Protein AF-A0A6L7YYA3-F1 (afdb_monomer_lite)

Radius of gyration: 33.7 Å; chains: 1; bounding box: 92×44×64 Å

Sequence (143 aa):
MTVEMNGRAILRRTLCWAGSFWLLAAIPARAQKVIELPGDDRTLGLAFEELYRLGTLAGEEWEQFGDVQSVAFDAAGNLLAFDQHDQSQRIYVVDSEGRLVREMGGPGEGPGEFKRAVAMAVMPDGRSLLDSHLVGVIDVTGP

pLDDT: mean 71.84, std 19.5, range [28.0, 95.19]

Foldseek 3Di:
DDDDDDDDDDDDDDDDDDDDDDPPPVPPPPPDPDDDDPDDDDDDPDDDDCQDDAADPPDPPRSHADAFQDWDAAPQGWIWTFGDDPQWTKTFTAHSNRHTDDMAEGDDDDQRYDGAFRDWDADNVGWIWGDGVPTDGGGPPDD

Secondary structure (DSSP, 8-state):
-------------------------------------SS-----------------TTS-GGG--S-EEEEEE-TT-PEEEEEEETTEEEEEEE-TTS-EEEEE-BSSSSTT-BSS--EEEE-TTS-EEEE-SS-EEE--S--

Structure (mmCIF, N/CA/C/O backbone):
data_AF-A0A6L7YYA3-F1
#
_entry.id   AF-A0A6L7YYA3-F1
#
loop_
_atom_site.group_PDB
_atom_site.id
_atom_site.type_symbol
_atom_site.label_atom_id
_atom_site.label_alt_id
_atom_site.label_comp_id
_atom_site.label_asym_id
_atom_site.label_entity_id
_atom_site.label_seq_id
_atom_site.pdbx_PDB_ins_code
_atom_site.Cartn_x
_atom_site.Cartn_y
_atom_site.Cartn_z
_atom_site.occupancy
_atom_site.B_iso_or_equiv
_atom_site.auth_seq_id
_atom_site.auth_comp_id
_atom_site.auth_asym_id
_atom_site.auth_atom_id
_atom_site.pdbx_PDB_model_num
ATOM 1 N N . MET A 1 1 ? 72.708 3.717 -40.800 1.00 32.47 1 MET A N 1
ATOM 2 C CA . MET A 1 1 ? 73.874 3.101 -41.457 1.00 32.47 1 MET A CA 1
ATOM 3 C C . MET A 1 1 ? 73.855 1.634 -41.081 1.00 32.47 1 MET A C 1
ATOM 5 O O . MET A 1 1 ? 73.792 1.327 -39.899 1.00 32.47 1 MET A O 1
ATOM 9 N N . THR A 1 2 ? 73.754 0.807 -42.118 1.00 28.00 2 THR A N 1
ATOM 10 C CA . THR A 1 2 ? 73.907 -0.654 -42.247 1.00 28.00 2 THR A CA 1
ATOM 11 C C . THR A 1 2 ? 74.886 -1.213 -41.189 1.00 28.00 2 THR A C 1
ATOM 13 O O . THR A 1 2 ? 75.845 -0.534 -40.845 1.00 28.00 2 THR A O 1
ATOM 16 N N . VAL A 1 3 ? 74.724 -2.396 -40.598 1.00 29.28 3 VAL A N 1
ATOM 17 C CA . VAL A 1 3 ? 74.843 -3.715 -41.236 1.00 29.28 3 VAL A CA 1
ATOM 18 C C . VAL A 1 3 ? 74.449 -4.788 -40.203 1.00 29.28 3 VAL A C 1
ATOM 20 O O . VAL A 1 3 ? 74.951 -4.793 -39.083 1.00 29.28 3 VAL A O 1
ATOM 23 N N . GLU A 1 4 ? 73.553 -5.690 -40.608 1.00 37.12 4 GLU A N 1
ATOM 24 C CA . GLU A 1 4 ? 73.390 -7.058 -40.089 1.00 37.12 4 GLU A CA 1
ATOM 25 C C . GLU A 1 4 ? 74.715 -7.825 -40.150 1.00 37.12 4 GLU A C 1
ATOM 27 O O . GLU A 1 4 ? 75.356 -7.752 -41.184 1.00 37.12 4 GLU A O 1
ATOM 32 N N . MET A 1 5 ? 75.051 -8.687 -39.182 1.00 33.09 5 MET A N 1
ATOM 33 C CA . MET A 1 5 ? 75.620 -10.000 -39.534 1.00 33.09 5 MET A CA 1
ATOM 34 C C . MET A 1 5 ? 75.636 -10.993 -38.366 1.00 33.09 5 MET A C 1
ATOM 36 O O . MET A 1 5 ? 76.397 -10.890 -37.409 1.00 33.09 5 MET A O 1
ATOM 40 N N . ASN A 1 6 ? 74.763 -11.986 -38.531 1.00 36.91 6 ASN A N 1
ATOM 41 C CA . ASN A 1 6 ? 74.875 -13.397 -38.168 1.00 36.91 6 ASN A CA 1
ATOM 42 C C . ASN A 1 6 ? 76.212 -13.876 -37.569 1.00 36.91 6 ASN A C 1
ATOM 44 O O . ASN A 1 6 ? 77.218 -13.978 -38.269 1.00 36.91 6 ASN A O 1
ATOM 48 N N . GLY A 1 7 ? 76.157 -14.353 -36.322 1.00 36.94 7 GLY A N 1
ATOM 49 C CA . GLY A 1 7 ? 77.184 -15.197 -35.711 1.00 36.94 7 GLY A CA 1
ATOM 50 C C . GLY A 1 7 ? 76.552 -16.398 -35.006 1.00 36.94 7 GLY A C 1
ATOM 51 O O . GLY A 1 7 ? 75.863 -16.249 -34.001 1.00 36.94 7 GLY A O 1
ATOM 52 N N . ARG A 1 8 ? 76.763 -17.596 -35.562 1.00 34.34 8 ARG A N 1
ATOM 53 C CA . ARG A 1 8 ? 76.277 -18.881 -35.038 1.00 34.34 8 ARG A CA 1
ATOM 54 C C . ARG A 1 8 ? 77.090 -19.355 -33.820 1.00 34.34 8 ARG A C 1
ATOM 56 O O . ARG A 1 8 ? 78.312 -19.385 -33.863 1.00 34.34 8 ARG A O 1
ATOM 63 N N . ALA A 1 9 ? 76.340 -19.769 -32.797 1.00 37.81 9 ALA A N 1
ATOM 64 C CA . ALA A 1 9 ? 76.569 -20.747 -31.724 1.00 37.81 9 ALA A CA 1
ATOM 65 C C . ALA A 1 9 ? 77.995 -21.2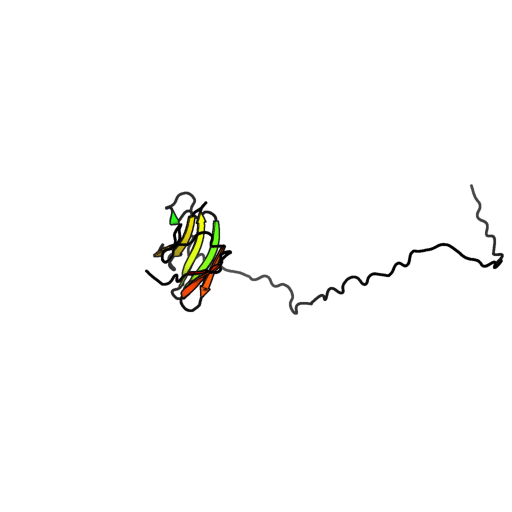20 -31.367 1.00 37.81 9 ALA A C 1
ATOM 67 O O . ALA A 1 9 ? 78.655 -21.893 -32.153 1.00 37.81 9 ALA A O 1
ATOM 68 N N . ILE A 1 10 ? 78.335 -21.109 -30.075 1.00 35.12 10 ILE A N 1
ATOM 69 C CA . ILE A 1 10 ? 79.155 -22.109 -29.374 1.00 35.12 10 ILE A CA 1
ATOM 70 C C . ILE A 1 10 ? 78.485 -22.420 -28.029 1.00 35.12 10 ILE A C 1
ATOM 72 O O . ILE A 1 10 ? 78.423 -21.580 -27.134 1.00 35.12 10 ILE A O 1
ATOM 76 N N . LEU A 1 11 ? 77.966 -23.644 -27.900 1.00 35.75 11 LEU A N 1
ATOM 77 C CA . LEU A 1 11 ? 77.455 -24.200 -26.649 1.00 35.75 11 LEU A CA 1
ATOM 78 C C . LEU A 1 11 ? 78.642 -24.528 -25.729 1.00 35.75 11 LEU A C 1
ATOM 80 O O . LEU A 1 11 ? 79.481 -25.360 -26.075 1.00 35.75 11 LEU A O 1
ATOM 84 N N . ARG A 1 12 ? 78.678 -23.959 -24.523 1.00 36.38 12 ARG A N 1
ATOM 85 C CA . ARG A 1 12 ? 79.435 -24.531 -23.402 1.00 36.38 12 ARG A CA 1
ATOM 86 C C . ARG A 1 12 ? 78.497 -24.697 -22.214 1.00 36.38 12 ARG A C 1
ATOM 88 O O . ARG A 1 12 ? 77.996 -23.727 -21.660 1.00 36.38 12 ARG A O 1
ATOM 95 N N . ARG A 1 13 ? 78.229 -25.960 -21.872 1.00 42.44 13 ARG A N 1
ATOM 96 C CA . ARG A 1 13 ? 77.535 -26.359 -20.646 1.00 42.44 13 ARG A CA 1
ATOM 97 C C . ARG A 1 13 ? 78.477 -26.128 -19.468 1.00 42.44 13 ARG A C 1
ATOM 99 O O . ARG A 1 13 ? 79.495 -26.808 -19.376 1.00 42.44 13 ARG A O 1
ATOM 106 N N . THR A 1 14 ? 78.076 -25.276 -18.538 1.00 40.34 14 THR A N 1
ATOM 107 C CA . THR A 1 14 ? 78.492 -25.397 -17.139 1.00 40.34 14 THR A CA 1
ATOM 108 C C . THR A 1 14 ? 77.290 -25.102 -16.257 1.00 40.34 14 THR A C 1
ATOM 110 O O . THR A 1 14 ? 76.634 -24.072 -16.373 1.00 40.34 14 THR A O 1
ATOM 113 N N . LEU A 1 15 ? 76.964 -26.095 -15.443 1.00 35.94 15 LEU A N 1
ATOM 114 C CA . LEU A 1 15 ? 75.865 -26.148 -14.494 1.00 35.94 15 LEU A CA 1
ATOM 115 C C . LEU A 1 15 ? 76.344 -25.514 -13.174 1.00 35.94 15 LEU A C 1
ATOM 117 O O . LEU A 1 15 ? 77.433 -25.876 -12.740 1.00 35.94 15 LEU A O 1
ATOM 121 N N . CYS A 1 16 ? 75.563 -24.628 -12.541 1.00 31.02 16 CYS A N 1
ATOM 122 C CA . CYS A 1 16 ? 75.176 -24.734 -11.118 1.00 31.02 16 CYS A CA 1
ATOM 123 C C . CYS A 1 16 ? 74.448 -23.486 -10.573 1.00 31.02 16 CYS A C 1
ATOM 125 O O . CYS A 1 16 ? 75.004 -22.397 -10.518 1.00 31.02 16 CYS A O 1
ATOM 127 N N . TRP A 1 17 ? 73.203 -23.735 -10.150 1.00 35.72 17 TRP A N 1
ATOM 128 C CA . TRP A 1 17 ? 72.523 -23.333 -8.907 1.00 35.72 17 TRP A CA 1
ATOM 129 C C . TRP A 1 17 ? 72.739 -21.939 -8.294 1.00 35.72 17 TRP A C 1
ATOM 131 O O . TRP A 1 17 ? 73.768 -21.673 -7.686 1.00 35.72 17 TRP A O 1
ATOM 141 N N . ALA A 1 18 ? 71.664 -21.139 -8.272 1.00 40.97 18 ALA A N 1
ATOM 142 C CA . ALA A 1 18 ? 70.813 -20.889 -7.090 1.00 40.97 18 ALA A CA 1
ATOM 143 C C . ALA A 1 18 ? 70.068 -19.552 -7.274 1.00 40.97 18 ALA A C 1
ATOM 145 O O . ALA A 1 18 ? 70.694 -18.506 -7.404 1.00 40.97 18 ALA A O 1
ATOM 146 N N . GLY A 1 19 ? 68.733 -19.563 -7.284 1.00 42.34 19 GLY A N 1
ATOM 147 C CA . GLY A 1 19 ? 67.959 -18.325 -7.403 1.00 42.34 19 GLY A CA 1
ATOM 148 C C . GLY A 1 19 ? 66.460 -18.572 -7.459 1.00 42.34 19 GLY A C 1
ATOM 149 O O . GLY A 1 19 ? 65.906 -18.857 -8.511 1.00 42.34 19 GLY A O 1
ATOM 150 N N . SER A 1 20 ? 65.842 -18.518 -6.290 1.00 49.78 20 SER A N 1
ATOM 151 C CA . SER A 1 20 ? 64.442 -18.781 -5.980 1.00 49.78 20 SER A CA 1
ATOM 152 C C . SER A 1 20 ? 63.393 -18.068 -6.849 1.00 49.78 20 SER A C 1
ATOM 154 O O . SER A 1 20 ? 63.559 -16.916 -7.228 1.00 49.78 20 SER A O 1
ATOM 156 N N . PHE A 1 21 ? 62.250 -18.756 -6.976 1.00 46.88 21 PHE A N 1
ATOM 157 C CA . PHE A 1 21 ? 60.876 -18.230 -6.993 1.00 46.88 21 PHE A CA 1
ATOM 158 C C . PHE A 1 21 ? 60.464 -17.275 -8.123 1.00 46.88 21 PHE A C 1
ATOM 160 O O . PHE A 1 21 ? 60.723 -16.086 -8.059 1.00 46.88 21 PHE A O 1
ATOM 167 N N . TRP A 1 22 ? 59.663 -17.790 -9.060 1.00 46.62 22 TRP A N 1
ATOM 168 C CA . TRP A 1 22 ? 58.217 -17.521 -9.097 1.00 46.62 22 TRP A CA 1
ATOM 169 C C . TRP A 1 22 ? 57.529 -18.746 -9.701 1.00 46.62 22 TRP A C 1
ATOM 171 O O . TRP A 1 22 ? 57.478 -18.922 -10.916 1.00 46.62 22 TRP A O 1
ATOM 181 N N . LEU A 1 23 ? 57.007 -19.626 -8.844 1.00 46.62 23 LEU A N 1
ATOM 182 C CA . LEU A 1 23 ? 55.946 -20.520 -9.281 1.00 46.62 23 LEU A CA 1
ATOM 183 C C . LEU A 1 23 ? 54.721 -19.615 -9.468 1.00 46.62 23 LEU A C 1
ATOM 185 O O . LEU A 1 23 ? 54.087 -19.230 -8.486 1.00 46.62 23 LEU A O 1
ATOM 189 N N . LEU A 1 24 ? 54.379 -19.258 -10.707 1.00 51.78 24 LEU A N 1
ATOM 190 C CA . LEU A 1 24 ? 52.982 -18.966 -11.014 1.00 51.78 24 LEU A CA 1
ATOM 191 C C . LEU A 1 24 ? 52.246 -20.298 -10.869 1.00 51.78 24 LEU A C 1
ATOM 193 O O . LEU A 1 24 ? 52.011 -21.014 -11.840 1.00 51.78 24 LEU A O 1
ATOM 197 N N . ALA A 1 25 ? 51.920 -20.668 -9.630 1.00 52.34 25 ALA A N 1
ATOM 198 C CA . ALA A 1 25 ? 50.785 -21.537 -9.418 1.00 52.34 25 ALA A CA 1
ATOM 199 C C . ALA A 1 25 ? 49.610 -20.760 -10.007 1.00 52.34 25 ALA A C 1
ATOM 201 O O . ALA A 1 25 ? 49.177 -19.759 -9.437 1.00 52.34 25 ALA A O 1
ATOM 202 N N . ALA A 1 26 ? 49.176 -21.156 -11.203 1.00 58.78 26 ALA A N 1
ATOM 203 C CA . ALA A 1 26 ? 47.913 -20.708 -11.743 1.00 58.78 26 ALA A CA 1
ATOM 204 C C . ALA A 1 26 ? 46.870 -21.081 -10.691 1.00 58.78 26 ALA A C 1
ATOM 206 O O . ALA A 1 26 ? 46.526 -22.252 -10.536 1.00 58.78 26 ALA A O 1
ATOM 207 N N . ILE A 1 27 ? 46.448 -20.098 -9.896 1.00 65.06 27 ILE A N 1
ATOM 208 C CA . ILE A 1 27 ? 45.290 -20.248 -9.031 1.00 65.06 27 ILE A CA 1
ATOM 209 C C . ILE A 1 27 ? 44.176 -20.598 -10.015 1.00 65.06 27 ILE A C 1
ATOM 211 O O . ILE A 1 27 ? 43.930 -19.781 -10.908 1.00 65.06 27 ILE A O 1
ATOM 215 N N . PRO A 1 28 ? 43.555 -21.791 -9.952 1.00 60.56 28 PRO A N 1
ATOM 216 C CA . PRO A 1 28 ? 42.423 -22.057 -10.813 1.00 60.56 28 PRO A CA 1
ATOM 217 C C . PRO A 1 28 ? 41.408 -20.971 -10.485 1.00 60.56 28 PRO A C 1
ATOM 219 O O . PRO A 1 28 ? 40.920 -20.885 -9.353 1.00 60.56 28 PRO A O 1
ATOM 222 N N . ALA A 1 29 ? 41.173 -20.081 -11.452 1.00 66.00 29 ALA A N 1
ATOM 223 C CA . ALA A 1 29 ? 40.099 -19.116 -11.362 1.00 66.00 29 ALA A CA 1
ATOM 224 C C . ALA A 1 29 ? 38.863 -19.926 -10.983 1.00 66.00 29 ALA A C 1
ATOM 226 O O . ALA A 1 29 ? 38.604 -20.967 -11.598 1.00 66.00 29 ALA A O 1
ATOM 227 N N . ARG A 1 30 ? 38.192 -19.529 -9.894 1.00 61.38 30 ARG A N 1
ATOM 228 C CA . ARG A 1 30 ? 37.020 -20.247 -9.397 1.00 61.38 30 ARG A CA 1
ATOM 229 C C . ARG A 1 30 ? 36.134 -20.573 -10.591 1.00 61.38 30 ARG A C 1
ATOM 231 O O . ARG A 1 30 ? 35.769 -19.667 -11.333 1.00 61.38 30 ARG A O 1
ATOM 238 N N . ALA A 1 31 ? 35.854 -21.859 -10.785 1.00 64.88 31 ALA A N 1
ATOM 239 C CA . ALA A 1 31 ? 34.984 -22.328 -11.846 1.00 64.88 31 ALA A CA 1
ATOM 240 C C . ALA A 1 31 ? 33.588 -21.755 -11.588 1.00 64.88 31 ALA A C 1
ATOM 242 O O . ALA A 1 31 ? 32.793 -22.317 -10.835 1.00 64.88 31 ALA A O 1
ATOM 243 N N . GLN A 1 32 ? 33.318 -20.581 -12.149 1.00 69.69 32 GLN A N 1
ATOM 244 C CA . GLN A 1 32 ? 31.980 -20.039 -12.192 1.00 69.69 32 GLN A CA 1
ATOM 245 C C . GLN A 1 32 ? 31.201 -20.924 -13.156 1.00 69.69 32 GLN A C 1
ATOM 247 O O . GLN A 1 32 ? 31.498 -20.983 -14.348 1.00 69.69 32 GLN A O 1
ATOM 252 N N . LYS A 1 33 ? 30.239 -21.675 -12.620 1.00 77.88 33 LYS A N 1
ATOM 253 C CA . LYS A 1 33 ? 29.312 -22.449 -13.435 1.00 77.88 33 LYS A CA 1
ATOM 254 C C . LYS A 1 33 ? 28.395 -21.456 -14.142 1.00 77.88 33 LYS A C 1
ATOM 256 O O . LYS A 1 33 ? 27.482 -20.915 -13.525 1.00 77.88 33 LYS A O 1
ATOM 261 N N . VAL A 1 34 ? 28.668 -21.196 -15.415 1.00 77.50 34 VAL A N 1
ATOM 262 C CA . VAL A 1 34 ? 27.735 -20.484 -16.288 1.00 77.50 34 VAL A CA 1
ATOM 263 C C . VAL A 1 34 ? 26.559 -21.426 -16.534 1.00 77.50 34 VAL A C 1
ATOM 265 O O . VAL A 1 34 ? 26.747 -22.559 -16.977 1.00 77.50 34 VAL A O 1
ATOM 268 N N . ILE A 1 35 ? 25.360 -20.995 -16.147 1.00 80.94 35 ILE A N 1
ATOM 269 C CA . ILE A 1 35 ? 24.115 -21.704 -16.436 1.00 80.94 35 ILE A CA 1
ATOM 270 C C . ILE A 1 35 ? 23.507 -20.997 -17.639 1.00 80.94 35 ILE A C 1
ATOM 272 O O . ILE A 1 35 ? 23.112 -19.839 -17.531 1.00 80.94 35 ILE A O 1
ATOM 276 N N . GLU A 1 36 ? 23.457 -21.681 -18.778 1.00 82.00 36 GLU A N 1
ATOM 277 C CA . GLU A 1 36 ? 22.682 -21.214 -19.924 1.00 82.00 36 GLU A CA 1
ATOM 278 C C . GLU A 1 36 ? 21.203 -21.450 -19.622 1.00 82.00 36 GLU A C 1
ATOM 280 O O . GLU A 1 36 ? 20.770 -22.581 -19.379 1.00 82.00 36 GLU A O 1
ATOM 285 N N . LEU A 1 37 ? 20.435 -20.365 -19.568 1.00 83.88 37 LEU A N 1
ATOM 286 C CA . LEU A 1 37 ? 18.988 -20.457 -19.466 1.00 83.88 37 LEU A CA 1
ATOM 287 C C . LEU A 1 37 ? 18.436 -20.885 -20.835 1.00 83.88 37 LEU A C 1
ATOM 289 O O . LEU A 1 37 ? 18.907 -20.392 -21.858 1.00 83.88 37 LEU A O 1
ATOM 293 N N . PRO A 1 38 ? 17.446 -21.792 -20.888 1.00 81.31 38 PRO A N 1
ATOM 294 C CA . PRO A 1 38 ? 16.974 -22.402 -22.135 1.00 81.31 38 PRO A CA 1
ATOM 295 C C . PRO A 1 38 ? 16.109 -21.476 -23.012 1.00 81.31 38 PRO A C 1
ATOM 297 O O . PRO A 1 38 ? 15.309 -21.962 -23.810 1.00 81.31 38 PRO A O 1
ATOM 300 N N . GLY A 1 39 ? 16.215 -20.156 -22.870 1.00 84.00 39 GLY A N 1
ATOM 301 C CA . GLY A 1 39 ? 15.386 -19.217 -23.611 1.00 84.00 39 GLY A CA 1
ATOM 302 C C . GLY A 1 39 ? 16.093 -17.902 -23.876 1.00 84.00 39 GLY A C 1
ATOM 303 O O . GLY A 1 39 ? 16.763 -17.366 -22.998 1.00 84.00 39 GLY A O 1
ATOM 304 N N . ASP A 1 40 ? 15.890 -17.392 -25.086 1.00 87.31 40 ASP A N 1
ATOM 305 C CA . ASP A 1 40 ? 16.216 -16.013 -25.422 1.00 87.31 40 ASP A CA 1
ATOM 306 C C . ASP A 1 40 ? 15.314 -15.057 -24.635 1.00 87.31 40 ASP A C 1
ATOM 308 O O . ASP A 1 40 ? 14.143 -15.363 -24.362 1.00 87.31 40 ASP A O 1
ATOM 312 N N . ASP A 1 41 ? 15.840 -13.874 -24.331 1.00 86.56 41 ASP A N 1
ATOM 313 C CA . ASP A 1 41 ? 15.058 -12.786 -23.760 1.00 86.56 41 ASP A CA 1
ATOM 314 C C . ASP A 1 41 ? 13.872 -12.456 -24.677 1.00 86.56 41 ASP A C 1
ATOM 316 O O . ASP A 1 41 ? 14.018 -12.241 -25.884 1.00 86.56 41 ASP A O 1
ATOM 320 N N . ARG A 1 42 ? 12.670 -12.399 -24.098 1.00 84.44 42 ARG A N 1
ATOM 321 C CA . ARG A 1 42 ? 11.449 -12.011 -24.813 1.00 84.44 42 ARG A CA 1
ATOM 322 C C . ARG A 1 42 ? 10.904 -10.720 -24.241 1.00 84.44 42 ARG A C 1
ATOM 324 O O . ARG A 1 42 ? 10.609 -10.637 -23.051 1.00 84.44 42 ARG A O 1
ATOM 331 N N . THR A 1 43 ? 10.688 -9.734 -25.103 1.00 83.62 43 THR A N 1
ATOM 332 C CA . THR A 1 43 ? 9.931 -8.540 -24.731 1.00 83.62 43 THR A CA 1
ATOM 333 C C . THR A 1 43 ? 8.460 -8.910 -24.557 1.00 83.62 43 THR A C 1
ATOM 335 O O . THR A 1 43 ? 7.833 -9.438 -25.475 1.00 83.62 43 THR A O 1
ATOM 338 N N . LEU A 1 44 ? 7.897 -8.628 -23.383 1.00 82.81 44 LEU A N 1
ATOM 339 C CA . LEU A 1 44 ? 6.461 -8.745 -23.154 1.00 82.81 44 LEU A CA 1
ATOM 340 C C . LEU A 1 44 ? 5.770 -7.492 -23.706 1.00 82.81 44 LEU A C 1
ATOM 342 O O . LEU A 1 44 ? 6.059 -6.377 -23.277 1.00 82.81 44 LEU A O 1
ATOM 346 N N . GLY A 1 45 ? 4.863 -7.675 -24.669 1.00 81.81 45 GLY A N 1
ATOM 347 C CA . GLY A 1 45 ? 3.958 -6.623 -25.128 1.00 81.81 45 GLY A CA 1
ATOM 348 C C . GLY A 1 45 ? 2.865 -6.416 -24.088 1.00 81.81 45 GLY A C 1
ATOM 349 O O . GLY A 1 45 ? 1.846 -7.099 -24.119 1.00 81.81 45 GLY A O 1
ATOM 350 N N . LEU A 1 46 ? 3.114 -5.532 -23.129 1.00 82.81 46 LEU A N 1
ATOM 351 C CA . LEU A 1 46 ? 2.197 -5.283 -22.027 1.00 82.81 46 LEU A CA 1
ATOM 352 C C . LEU A 1 46 ? 1.211 -4.179 -22.426 1.00 82.81 46 LEU A C 1
ATOM 354 O O . LEU A 1 46 ? 1.607 -3.035 -22.642 1.00 82.81 46 LEU A O 1
ATOM 358 N N . ALA A 1 47 ? -0.067 -4.534 -22.537 1.00 83.69 47 ALA A N 1
ATOM 359 C CA . ALA A 1 47 ? -1.167 -3.580 -22.600 1.00 83.69 47 ALA A CA 1
ATOM 360 C C . ALA A 1 47 ? -1.820 -3.543 -21.215 1.00 83.69 47 ALA A C 1
ATOM 362 O O . ALA A 1 47 ? -2.346 -4.558 -20.761 1.00 83.69 47 ALA A O 1
ATOM 363 N N . PHE A 1 48 ? -1.740 -2.398 -20.539 1.00 82.56 48 PHE A N 1
ATOM 364 C CA . PHE A 1 48 ? -2.323 -2.204 -19.215 1.00 82.56 48 PHE A CA 1
ATOM 365 C C . PHE A 1 48 ? -3.546 -1.300 -19.312 1.00 82.56 48 PHE A C 1
ATOM 367 O O . PHE A 1 48 ? -3.506 -0.267 -19.980 1.00 82.56 48 PHE A O 1
ATOM 374 N N . GLU A 1 49 ? -4.610 -1.685 -18.620 1.00 88.38 49 GLU A N 1
ATOM 375 C CA . GLU A 1 49 ? -5.710 -0.792 -18.278 1.00 88.38 49 GLU A CA 1
ATOM 376 C C . GLU A 1 49 ? -5.393 -0.177 -16.909 1.00 88.38 49 GLU A C 1
ATOM 378 O O . GLU A 1 49 ? -5.151 -0.903 -15.943 1.00 88.38 49 GLU A O 1
ATOM 383 N N . GLU A 1 50 ? -5.326 1.155 -16.828 1.00 87.56 50 GLU A N 1
ATOM 384 C CA . GLU A 1 50 ? -5.229 1.841 -15.535 1.00 87.56 50 GLU A CA 1
ATOM 385 C C . GLU A 1 50 ? -6.592 1.730 -14.846 1.00 87.56 50 GLU A C 1
ATOM 387 O O . GLU A 1 50 ? -7.548 2.370 -15.274 1.00 87.56 50 GLU A O 1
ATOM 392 N N . LEU A 1 51 ? -6.679 0.897 -13.804 1.00 87.75 51 LEU A N 1
ATOM 393 C CA . LEU A 1 51 ? -7.907 0.735 -13.019 1.00 87.75 51 LEU A CA 1
ATOM 394 C C . LEU A 1 51 ? -8.172 1.980 -12.164 1.00 87.75 51 LEU A C 1
ATOM 396 O O . LEU A 1 51 ? -9.246 2.571 -12.228 1.00 87.75 51 LEU A O 1
ATOM 400 N N . TYR A 1 52 ? -7.172 2.383 -11.379 1.00 90.69 52 TYR A N 1
ATOM 401 C CA . TYR A 1 52 ? -7.182 3.601 -10.576 1.00 90.69 52 TYR A CA 1
ATOM 402 C C . TYR A 1 52 ? -5.753 4.023 -10.218 1.00 90.69 52 TYR A C 1
ATOM 404 O O . TYR A 1 52 ? -4.787 3.275 -10.398 1.00 90.69 52 TYR A O 1
ATOM 412 N N . ARG A 1 53 ? -5.635 5.236 -9.673 1.00 91.69 53 ARG A N 1
ATOM 413 C CA . ARG A 1 53 ? -4.390 5.829 -9.192 1.00 91.69 53 ARG A CA 1
ATOM 414 C C . ARG A 1 53 ? -4.565 6.280 -7.755 1.00 91.69 53 ARG A C 1
ATOM 416 O O . ARG A 1 53 ? -5.528 6.971 -7.445 1.00 91.69 53 ARG A O 1
ATOM 423 N N . LEU A 1 54 ? -3.605 5.918 -6.916 1.00 93.38 54 LEU A N 1
ATOM 424 C CA . LEU A 1 54 ? -3.518 6.378 -5.538 1.00 93.38 54 LEU A CA 1
ATOM 425 C C . LEU A 1 54 ? -2.317 7.301 -5.394 1.00 93.38 54 LEU A C 1
ATOM 427 O O . LEU A 1 54 ? -1.288 7.091 -6.041 1.00 93.38 54 LEU A O 1
ATOM 431 N N . GLY A 1 55 ? -2.456 8.296 -4.529 1.00 91.94 55 GLY A N 1
ATOM 432 C CA . GLY A 1 55 ? -1.375 9.206 -4.196 1.00 91.94 55 GLY A CA 1
ATOM 433 C C . GLY A 1 55 ? -1.495 10.571 -4.862 1.00 91.94 55 GLY A C 1
ATOM 434 O O . GLY A 1 55 ? -1.635 10.690 -6.080 1.00 91.94 55 GLY A O 1
ATOM 435 N N . THR A 1 56 ? -1.381 11.619 -4.055 1.00 92.50 56 THR A N 1
ATOM 436 C CA . THR A 1 56 ? -1.275 13.012 -4.486 1.00 92.50 56 THR A CA 1
ATOM 437 C C . THR A 1 56 ? -0.493 13.818 -3.452 1.00 92.50 56 THR A C 1
ATOM 439 O O . THR A 1 56 ? -0.521 13.526 -2.265 1.00 92.50 56 THR A O 1
ATOM 442 N N . LEU A 1 57 ? 0.199 14.870 -3.894 1.00 88.50 57 LEU A N 1
ATOM 443 C CA . LEU A 1 57 ? 0.933 15.778 -3.001 1.00 88.50 57 LEU A CA 1
ATOM 444 C C . LEU A 1 57 ? 0.025 16.801 -2.295 1.00 88.50 57 LEU A C 1
ATOM 446 O O . LEU A 1 57 ? 0.504 17.580 -1.476 1.00 88.50 57 LEU A O 1
ATOM 450 N N . ALA A 1 58 ? -1.259 16.860 -2.657 1.00 91.00 58 ALA A N 1
ATOM 451 C CA . ALA A 1 58 ? -2.206 17.865 -2.170 1.00 91.00 58 ALA A CA 1
ATOM 452 C C . ALA A 1 58 ? -3.602 17.276 -1.885 1.00 91.00 58 ALA A C 1
ATOM 454 O O . ALA A 1 58 ? -4.608 17.940 -2.129 1.00 91.00 58 ALA A O 1
ATOM 455 N N . GLY A 1 59 ? -3.658 16.018 -1.438 1.00 88.75 59 GLY A N 1
ATOM 456 C CA . GLY A 1 59 ? -4.898 15.329 -1.054 1.00 88.75 59 GLY A CA 1
ATOM 457 C C . GLY A 1 59 ? -5.109 15.264 0.454 1.00 88.75 59 GLY A C 1
ATOM 458 O O . GLY A 1 59 ? -4.477 15.997 1.217 1.00 88.75 59 GLY A O 1
ATOM 459 N N . GLU A 1 60 ? -5.984 14.366 0.885 1.00 90.38 60 GLU A N 1
ATOM 460 C CA . GLU A 1 60 ? -6.121 13.992 2.293 1.00 90.38 60 GLU A CA 1
ATOM 461 C C . GLU A 1 60 ? -4.863 13.268 2.807 1.00 90.38 60 GLU A C 1
ATOM 463 O O . GLU A 1 60 ? -4.014 12.847 2.025 1.00 90.38 60 GLU A O 1
ATOM 468 N N . GLU A 1 61 ? -4.722 13.118 4.129 1.00 87.38 61 GLU A N 1
ATOM 469 C CA . GLU A 1 61 ? -3.539 12.484 4.742 1.00 87.38 61 GLU A CA 1
ATOM 470 C C . GLU A 1 61 ? -3.277 11.078 4.180 1.00 87.38 61 GLU A C 1
ATOM 472 O O . GLU A 1 61 ? -2.153 10.771 3.799 1.00 87.38 61 GLU A O 1
ATOM 477 N N . TRP A 1 62 ? -4.318 10.253 4.032 1.00 90.19 62 TRP A N 1
ATOM 478 C CA . TRP A 1 62 ? -4.195 8.896 3.483 1.00 90.19 62 TRP A CA 1
ATOM 479 C C . TRP A 1 62 ? -3.838 8.862 1.989 1.00 90.19 62 TRP A C 1
ATOM 481 O O . TRP A 1 62 ? -3.393 7.837 1.477 1.00 90.19 62 TRP A O 1
ATOM 491 N N . GLU A 1 63 ? -4.031 9.976 1.278 1.00 92.69 63 GLU A N 1
ATOM 492 C CA . GLU A 1 63 ? -3.654 10.121 -0.126 1.00 92.69 63 GLU A CA 1
ATOM 493 C C . GLU A 1 63 ? -2.218 10.643 -0.283 1.00 92.69 63 GLU A C 1
ATOM 495 O O . GLU A 1 63 ? -1.722 10.736 -1.405 1.00 92.69 63 GLU A O 1
ATOM 500 N N . GLN A 1 64 ? -1.533 10.992 0.808 1.00 92.31 64 GLN A N 1
ATOM 501 C CA . GLN A 1 64 ? -0.169 11.517 0.802 1.00 92.31 64 GLN A CA 1
ATOM 502 C C . GLN A 1 64 ? 0.819 10.441 1.259 1.00 92.31 64 GLN A C 1
ATOM 504 O O . GLN A 1 64 ? 1.224 10.388 2.416 1.00 92.31 64 GLN A O 1
ATOM 509 N N . PHE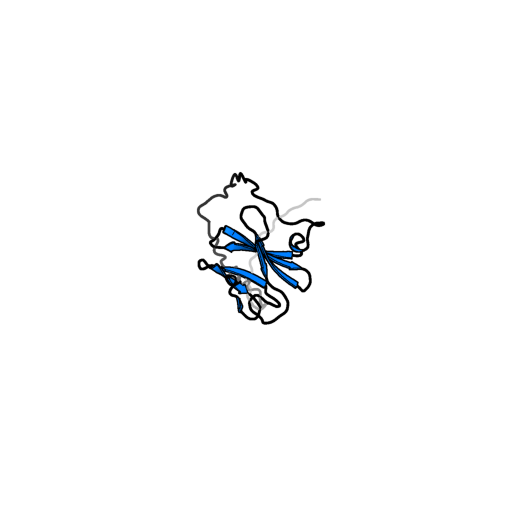 A 1 65 ? 1.232 9.586 0.326 1.00 91.50 65 PHE A N 1
ATOM 510 C CA . PHE A 1 65 ? 2.229 8.550 0.598 1.00 91.50 65 PHE A CA 1
ATOM 511 C C . PHE A 1 65 ? 3.621 9.154 0.809 1.00 91.50 65 PHE A C 1
ATOM 513 O O . PHE A 1 65 ? 4.082 9.959 -0.007 1.00 91.50 65 PHE A O 1
ATOM 520 N N . GLY A 1 66 ? 4.291 8.745 1.888 1.00 90.38 66 GLY A N 1
ATOM 521 C CA . GLY A 1 66 ? 5.660 9.155 2.194 1.00 90.38 66 GLY A CA 1
ATOM 522 C C . GLY A 1 66 ? 6.696 8.269 1.506 1.00 90.38 66 GLY A C 1
ATOM 523 O O . GLY A 1 66 ? 7.496 8.744 0.698 1.00 90.38 66 GLY A O 1
ATOM 524 N N . ASP A 1 67 ? 6.674 6.979 1.834 1.00 89.94 67 ASP A N 1
ATOM 525 C CA . ASP A 1 67 ? 7.599 5.962 1.332 1.00 89.94 67 ASP A CA 1
ATOM 526 C C . ASP A 1 67 ? 6.909 4.590 1.339 1.00 89.94 67 ASP A C 1
ATOM 528 O O . ASP A 1 67 ? 6.887 3.875 2.351 1.00 89.94 67 ASP A O 1
ATOM 532 N N . VAL A 1 68 ? 6.314 4.233 0.196 1.00 91.06 68 VAL A N 1
ATOM 533 C CA . VAL A 1 68 ? 5.586 2.971 0.018 1.00 91.06 68 VAL A CA 1
ATOM 534 C C . VAL A 1 68 ? 6.576 1.808 0.023 1.00 91.06 68 VAL A C 1
ATOM 536 O O . VAL A 1 68 ? 7.248 1.538 -0.972 1.00 91.06 68 VAL A O 1
ATOM 539 N N . GLN A 1 69 ? 6.627 1.078 1.136 1.00 88.44 69 GLN A N 1
ATOM 540 C CA . GLN A 1 69 ? 7.541 -0.051 1.321 1.00 88.44 69 GLN A CA 1
ATOM 541 C C . GLN A 1 69 ? 7.075 -1.298 0.566 1.00 88.44 69 GLN A C 1
ATOM 543 O O . GLN A 1 69 ? 7.882 -2.054 0.025 1.00 88.44 69 GLN A O 1
ATOM 548 N N . SER A 1 70 ? 5.765 -1.562 0.564 1.00 88.38 70 SER A N 1
ATOM 549 C CA . SER A 1 70 ? 5.201 -2.750 -0.085 1.00 88.38 70 SER A CA 1
ATOM 550 C C . SER A 1 70 ? 3.706 -2.616 -0.346 1.00 88.38 70 SER A C 1
ATOM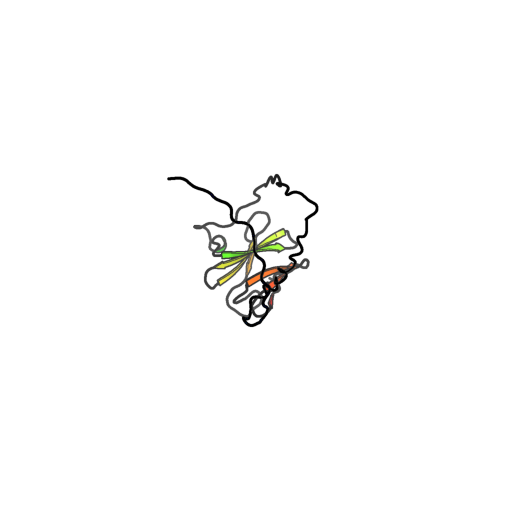 552 O O . SER A 1 70 ? 3.007 -1.866 0.336 1.00 88.38 70 SER A O 1
ATOM 554 N N . VAL A 1 71 ? 3.215 -3.394 -1.310 1.00 90.75 71 VAL A N 1
ATOM 555 C CA . VAL A 1 71 ? 1.786 -3.548 -1.589 1.00 90.75 71 VAL A CA 1
ATOM 556 C C . VAL A 1 71 ? 1.405 -5.023 -1.684 1.00 90.75 71 VAL A C 1
ATOM 558 O O . VAL A 1 71 ? 2.216 -5.852 -2.099 1.00 90.75 71 VAL A O 1
ATOM 561 N N . ALA A 1 72 ? 0.172 -5.353 -1.319 1.00 89.62 72 ALA A N 1
ATOM 562 C CA . ALA A 1 72 ? -0.385 -6.696 -1.447 1.00 89.62 72 ALA A CA 1
ATOM 563 C C . ALA A 1 72 ? -1.902 -6.639 -1.654 1.00 89.62 72 ALA A C 1
ATOM 565 O O . ALA A 1 72 ? -2.516 -5.610 -1.399 1.00 89.62 72 ALA A O 1
ATOM 566 N N . PHE A 1 73 ? -2.506 -7.745 -2.080 1.00 88.38 73 PHE A N 1
ATOM 567 C CA . PHE A 1 73 ? -3.961 -7.869 -2.160 1.00 88.38 73 PHE A CA 1
ATOM 568 C C . PHE A 1 73 ? -4.473 -8.846 -1.105 1.00 88.38 73 PHE A C 1
ATOM 570 O O . PHE A 1 73 ? -3.843 -9.881 -0.870 1.00 88.38 73 PHE A O 1
ATOM 577 N N . ASP A 1 74 ? -5.609 -8.533 -0.484 1.00 85.38 74 ASP A N 1
ATOM 578 C CA . ASP A 1 74 ? -6.340 -9.496 0.341 1.00 85.38 74 ASP A CA 1
ATOM 579 C C . ASP A 1 74 ? -7.254 -10.407 -0.497 1.00 85.38 74 ASP A C 1
ATOM 581 O O . ASP A 1 74 ? -7.392 -10.265 -1.714 1.00 85.38 74 ASP A O 1
ATOM 585 N N . ALA A 1 75 ? -7.898 -11.371 0.167 1.00 84.19 75 ALA A N 1
ATOM 586 C CA . ALA A 1 75 ? -8.814 -12.313 -0.475 1.00 84.19 75 ALA A CA 1
ATOM 587 C C . ALA A 1 75 ? -10.095 -11.657 -1.031 1.00 84.19 75 ALA A C 1
ATOM 589 O O . ALA A 1 75 ? -10.784 -12.274 -1.843 1.00 84.19 75 ALA A O 1
ATOM 590 N N . ALA A 1 76 ? -10.422 -10.434 -0.602 1.00 87.06 76 ALA A N 1
ATOM 591 C CA . ALA A 1 76 ? -11.539 -9.655 -1.129 1.00 87.06 76 ALA A CA 1
ATOM 592 C C . ALA A 1 76 ? -11.131 -8.785 -2.333 1.00 87.06 76 ALA A C 1
ATOM 594 O O . ALA A 1 76 ? -11.996 -8.176 -2.956 1.00 87.06 76 ALA A O 1
ATOM 595 N N . GLY A 1 77 ? -9.842 -8.758 -2.689 1.00 88.94 77 GLY A N 1
ATOM 596 C CA . GLY A 1 77 ? -9.312 -7.952 -3.786 1.00 88.94 77 GLY A CA 1
ATOM 597 C C . GLY A 1 77 ? -8.985 -6.512 -3.394 1.00 88.94 77 GLY A C 1
ATOM 598 O O . GLY A 1 77 ? -8.719 -5.702 -4.281 1.00 88.94 77 GLY A O 1
ATOM 599 N N . ASN A 1 78 ? -8.968 -6.182 -2.099 1.00 91.69 78 ASN A N 1
ATOM 600 C CA . ASN A 1 78 ? -8.524 -4.866 -1.653 1.00 91.69 78 ASN A CA 1
ATOM 601 C C . ASN A 1 78 ? -7.000 -4.779 -1.731 1.00 91.69 78 ASN A C 1
ATOM 603 O O . ASN A 1 78 ? -6.298 -5.726 -1.368 1.00 91.69 78 ASN A O 1
ATOM 607 N N . LEU A 1 79 ? -6.494 -3.627 -2.157 1.00 92.06 79 LEU A N 1
ATOM 608 C CA . LEU A 1 79 ? -5.084 -3.280 -2.116 1.00 92.06 79 LEU A CA 1
ATOM 609 C C . LEU A 1 79 ? -4.710 -2.830 -0.703 1.00 92.06 79 LEU A C 1
ATOM 611 O O . LEU A 1 79 ? -5.277 -1.881 -0.174 1.00 92.06 79 LEU A O 1
ATOM 615 N N . LEU A 1 80 ? -3.719 -3.483 -0.113 1.00 91.81 80 LEU A N 1
ATOM 616 C CA . LEU A 1 80 ? -3.068 -3.059 1.114 1.00 91.81 80 LEU A CA 1
ATOM 617 C C . LEU A 1 80 ? -1.765 -2.364 0.725 1.00 91.81 80 LEU A C 1
ATOM 619 O O . LEU A 1 80 ? -0.872 -3.007 0.171 1.00 91.81 80 LEU A O 1
ATOM 623 N N . ALA A 1 81 ? -1.648 -1.075 1.022 1.00 91.94 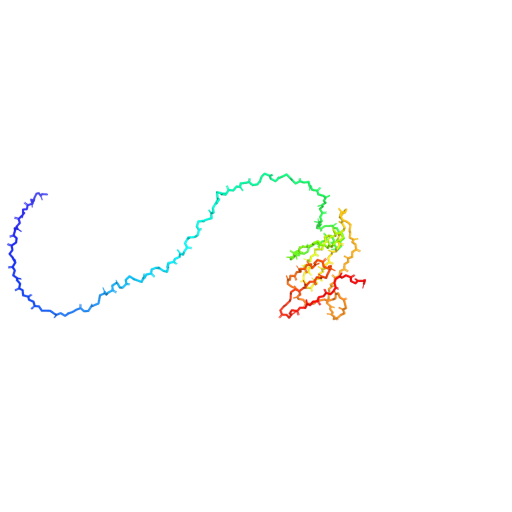81 ALA A N 1
ATOM 624 C CA . ALA A 1 81 ? -0.444 -0.285 0.814 1.00 91.94 81 ALA A CA 1
ATOM 625 C C . ALA A 1 81 ? 0.229 -0.010 2.158 1.00 91.94 81 ALA A C 1
ATOM 627 O O . ALA A 1 81 ? -0.342 0.670 3.007 1.00 91.94 81 ALA A O 1
ATOM 628 N N . PHE A 1 82 ? 1.430 -0.557 2.351 1.00 89.81 82 PHE A N 1
ATOM 629 C CA . PHE A 1 82 ? 2.253 -0.289 3.523 1.00 89.81 82 PHE A CA 1
ATOM 630 C C . PHE A 1 82 ? 3.134 0.933 3.252 1.00 89.81 82 PHE A C 1
ATOM 632 O O . PHE A 1 82 ? 4.090 0.856 2.477 1.00 89.81 82 PHE A O 1
ATOM 639 N N . ASP A 1 83 ? 2.785 2.046 3.887 1.00 90.00 83 ASP A N 1
ATOM 640 C CA . ASP A 1 83 ? 3.447 3.337 3.764 1.00 90.00 83 ASP A CA 1
ATOM 641 C C . ASP A 1 83 ? 4.197 3.701 5.044 1.00 90.00 83 ASP A C 1
ATOM 643 O O . ASP A 1 83 ? 3.722 3.491 6.169 1.00 90.00 83 ASP A O 1
ATOM 647 N N . GLN A 1 84 ? 5.384 4.265 4.865 1.00 86.31 84 GLN A N 1
ATOM 648 C CA . GLN A 1 84 ? 6.143 4.867 5.942 1.00 86.31 84 GLN A CA 1
ATOM 649 C C . GLN A 1 84 ? 6.215 6.378 5.737 1.00 86.31 84 GLN A C 1
ATOM 651 O O . GLN A 1 84 ? 6.921 6.868 4.859 1.00 86.31 84 GLN A O 1
ATOM 656 N N . HIS A 1 85 ? 5.545 7.121 6.614 1.00 80.50 85 HIS A N 1
ATOM 657 C CA . HIS A 1 85 ? 5.569 8.574 6.610 1.00 80.50 85 HIS A CA 1
ATOM 658 C C . HIS A 1 85 ? 6.339 9.082 7.837 1.00 80.50 85 HIS A C 1
ATOM 660 O O . HIS A 1 85 ? 5.839 9.125 8.960 1.00 80.50 85 HIS A O 1
ATOM 666 N N . ASP A 1 86 ? 7.593 9.483 7.628 1.00 77.44 86 ASP A N 1
ATOM 667 C CA . ASP A 1 86 ? 8.506 9.924 8.690 1.00 77.44 86 ASP A CA 1
ATOM 668 C C . ASP A 1 86 ? 8.709 8.846 9.786 1.00 77.44 86 ASP A C 1
ATOM 670 O O . ASP A 1 86 ? 9.401 7.847 9.560 1.00 77.44 86 ASP A O 1
ATOM 674 N N . GLN A 1 87 ? 8.102 9.019 10.969 1.00 72.81 87 GLN A N 1
ATOM 675 C CA . GLN A 1 87 ? 8.153 8.061 12.086 1.00 72.81 87 GLN A CA 1
ATOM 676 C C . GLN A 1 87 ? 6.846 7.277 12.277 1.00 72.81 87 GLN A C 1
ATOM 678 O O . GLN A 1 87 ? 6.762 6.446 13.188 1.00 72.81 87 GLN A O 1
ATOM 683 N N . SER A 1 88 ? 5.818 7.542 11.466 1.00 79.31 88 SER A N 1
ATOM 684 C CA . SER A 1 88 ? 4.588 6.758 11.456 1.00 79.31 88 SER A CA 1
ATOM 685 C C . SER A 1 88 ? 4.652 5.705 10.355 1.00 79.31 88 SER A C 1
ATOM 687 O O . SER A 1 88 ? 5.197 5.898 9.271 1.00 79.31 88 SER A O 1
ATOM 689 N N . GLN A 1 89 ? 4.119 4.539 10.679 1.00 84.69 89 GLN A N 1
ATOM 690 C CA . GLN A 1 89 ? 3.981 3.428 9.759 1.00 84.69 89 GLN A CA 1
ATOM 691 C C . GLN A 1 89 ? 2.494 3.126 9.652 1.00 84.69 89 GLN A C 1
ATOM 693 O O . GLN A 1 89 ? 1.814 3.025 10.681 1.00 84.69 89 GLN A O 1
ATOM 698 N N . ARG A 1 90 ? 1.995 3.055 8.421 1.00 88.31 90 ARG A N 1
ATOM 699 C CA . ARG A 1 90 ? 0.573 2.933 8.110 1.00 88.31 90 ARG A CA 1
ATOM 700 C C . ARG A 1 90 ? 0.342 1.873 7.054 1.00 88.31 90 ARG A C 1
ATOM 702 O O . ARG A 1 90 ? 1.119 1.735 6.120 1.00 88.31 90 ARG A O 1
ATOM 709 N N . ILE A 1 91 ? -0.741 1.125 7.205 1.00 89.12 91 ILE A N 1
ATOM 710 C CA . ILE A 1 91 ? -1.296 0.302 6.138 1.00 89.12 91 ILE A CA 1
ATOM 711 C C . ILE A 1 91 ? -2.639 0.905 5.761 1.00 89.12 91 ILE A C 1
ATOM 713 O O . ILE A 1 91 ? -3.554 0.956 6.585 1.00 89.12 91 ILE A O 1
ATOM 717 N N . TYR A 1 92 ? -2.750 1.318 4.506 1.00 91.56 92 TYR A N 1
ATOM 718 C CA . TYR A 1 92 ? -3.998 1.755 3.902 1.00 91.56 92 TYR A CA 1
ATOM 719 C C . TYR A 1 92 ? -4.602 0.598 3.123 1.00 91.56 92 TYR A C 1
ATOM 721 O O . TYR A 1 92 ? -3.925 -0.030 2.311 1.00 91.56 92 TYR A O 1
ATOM 729 N N . VAL A 1 93 ? -5.872 0.304 3.374 1.00 92.12 93 VAL A N 1
ATOM 730 C CA . VAL A 1 93 ? -6.625 -0.719 2.651 1.00 92.12 93 VAL A CA 1
ATOM 731 C C . VAL A 1 93 ? -7.606 -0.023 1.732 1.00 92.12 93 VAL A C 1
ATOM 733 O O . VAL A 1 93 ? -8.436 0.753 2.199 1.00 92.12 93 VAL A O 1
ATOM 736 N N . VAL A 1 94 ? -7.507 -0.303 0.442 1.00 95.19 94 VAL A N 1
ATOM 737 C CA . VAL A 1 94 ? -8.226 0.391 -0.622 1.00 95.19 94 VAL A CA 1
ATOM 738 C C . VAL A 1 94 ? -8.973 -0.629 -1.470 1.00 95.19 94 VAL A C 1
ATOM 740 O O . VAL A 1 94 ? -8.410 -1.661 -1.828 1.00 95.19 94 VAL A O 1
ATOM 743 N N . ASP A 1 95 ? -10.238 -0.369 -1.778 1.00 94.69 95 ASP A N 1
ATOM 744 C CA . ASP A 1 95 ? -11.040 -1.284 -2.593 1.00 94.69 95 ASP A CA 1
ATOM 745 C C . ASP A 1 95 ? -10.715 -1.208 -4.094 1.00 94.69 95 ASP A C 1
ATOM 747 O O . ASP A 1 95 ? -9.859 -0.445 -4.552 1.00 94.69 95 ASP A O 1
ATOM 751 N N . SER A 1 96 ? -11.402 -2.036 -4.883 1.00 92.94 96 SER A N 1
ATOM 752 C CA . SER A 1 96 ? -11.249 -2.108 -6.339 1.00 92.94 96 SER A CA 1
ATOM 753 C C . SER A 1 96 ? -11.608 -0.817 -7.073 1.00 92.94 96 SER A C 1
ATOM 755 O O . SER A 1 96 ? -11.214 -0.658 -8.228 1.00 92.94 96 SER A O 1
ATOM 757 N N . GLU A 1 97 ? -12.316 0.110 -6.426 1.00 94.06 97 GLU A N 1
ATOM 758 C CA . GLU A 1 97 ? -12.663 1.416 -6.986 1.00 94.06 97 GLU A CA 1
ATOM 759 C C . GLU A 1 97 ? -11.709 2.529 -6.529 1.00 94.06 97 GLU A C 1
ATOM 761 O O . GLU A 1 97 ? -11.938 3.697 -6.846 1.00 94.06 97 GLU A O 1
ATOM 766 N N . GLY A 1 98 ? -10.646 2.195 -5.791 1.00 93.62 98 GLY A N 1
ATOM 767 C CA . GLY A 1 98 ? -9.678 3.173 -5.303 1.00 93.62 98 GLY A CA 1
ATOM 768 C C . GLY A 1 98 ? -10.149 3.942 -4.065 1.00 93.62 98 GLY A C 1
ATOM 769 O O . GLY A 1 98 ? -9.590 4.995 -3.764 1.00 93.62 98 GLY A O 1
ATOM 770 N N . ARG A 1 99 ? -11.171 3.458 -3.344 1.00 94.31 99 ARG A N 1
ATOM 771 C CA . ARG A 1 99 ? -11.699 4.122 -2.141 1.00 94.31 99 ARG A CA 1
ATOM 772 C C . ARG A 1 99 ? -11.069 3.530 -0.882 1.00 94.31 99 ARG A C 1
ATOM 774 O O . ARG A 1 99 ? -10.957 2.311 -0.754 1.00 94.31 99 ARG A O 1
ATOM 781 N N . LEU A 1 100 ? -10.685 4.388 0.067 1.00 94.50 100 LEU A N 1
ATOM 782 C CA . LEU A 1 100 ? -10.170 3.949 1.365 1.00 94.50 100 LEU A CA 1
ATOM 783 C C . LEU A 1 100 ? -11.248 3.167 2.135 1.00 94.50 100 LEU A C 1
ATOM 785 O O . LEU A 1 100 ? -12.352 3.659 2.367 1.00 94.50 100 LEU A O 1
ATOM 789 N N . VAL A 1 101 ? -10.898 1.954 2.555 1.00 93.88 101 VAL A N 1
ATOM 790 C CA . VAL A 1 101 ? -11.738 1.049 3.349 1.00 93.88 101 VAL A CA 1
ATOM 791 C C . VAL A 1 101 ? -11.361 1.117 4.824 1.00 93.88 101 VAL A C 1
ATOM 793 O O . VAL A 1 101 ? -12.238 1.230 5.679 1.00 93.88 101 VAL A O 1
ATOM 796 N N . ARG A 1 102 ? -10.062 1.017 5.134 1.00 87.69 102 ARG A N 1
ATOM 797 C CA . ARG A 1 102 ? -9.539 1.123 6.504 1.00 87.69 102 ARG A CA 1
ATOM 798 C C . ARG A 1 102 ? -8.080 1.567 6.524 1.00 87.69 102 ARG A C 1
ATOM 800 O O . ARG A 1 102 ? -7.340 1.326 5.575 1.00 87.69 102 ARG A O 1
ATOM 807 N N . GLU A 1 103 ? -7.676 2.151 7.642 1.00 88.06 103 GLU A N 1
ATOM 808 C CA . GLU A 1 103 ? -6.291 2.472 7.982 1.00 88.06 103 GLU A CA 1
ATOM 809 C C . GLU A 1 103 ? -5.904 1.698 9.244 1.00 88.06 103 GLU A C 1
ATOM 811 O O . GLU A 1 103 ? -6.723 1.517 10.146 1.00 88.06 103 GLU A O 1
ATOM 816 N N . MET A 1 104 ? -4.659 1.237 9.312 1.00 83.75 104 MET A N 1
ATOM 817 C CA . MET A 1 104 ? -4.091 0.655 10.525 1.00 83.75 104 MET A CA 1
ATOM 818 C C . MET A 1 104 ? -2.603 0.967 10.656 1.00 83.75 104 MET A C 1
ATOM 820 O O . MET A 1 104 ? -1.961 1.426 9.712 1.00 83.75 104 MET A O 1
ATOM 824 N N . GLY A 1 105 ? -2.037 0.669 11.820 1.00 80.69 105 GLY A N 1
ATOM 825 C CA . GLY A 1 105 ? -0.653 0.978 12.145 1.00 80.69 105 GLY A CA 1
ATOM 826 C C . GLY A 1 105 ? -0.505 2.228 12.992 1.00 80.69 105 GLY A C 1
ATOM 827 O O . GLY A 1 105 ? -1.433 2.998 13.225 1.00 80.69 105 GLY A O 1
ATOM 828 N N . GLY A 1 106 ? 0.716 2.428 13.470 1.00 75.81 106 GLY A N 1
ATOM 829 C CA . GLY A 1 106 ? 1.064 3.527 14.350 1.00 75.81 106 GLY A CA 1
ATOM 830 C C . GLY A 1 106 ? 1.719 3.096 15.645 1.00 75.81 106 GLY A C 1
ATOM 831 O O . GLY A 1 106 ? 1.815 1.907 15.953 1.00 75.81 106 GLY A O 1
ATOM 832 N N . PRO A 1 107 ? 2.240 4.081 16.389 1.00 69.50 107 PRO A N 1
ATOM 833 C CA . PRO A 1 107 ? 3.040 3.805 17.557 1.00 69.50 107 PRO A CA 1
ATOM 834 C C . PRO A 1 107 ? 2.194 3.247 18.708 1.00 69.50 107 PRO A C 1
ATOM 836 O O . PRO A 1 107 ? 1.529 4.011 19.395 1.00 69.50 107 PRO A O 1
ATOM 839 N N . GLY A 1 108 ? 2.364 1.961 19.021 1.00 67.25 108 GLY A N 1
ATOM 840 C CA . GLY A 1 108 ? 1.820 1.359 20.240 1.00 67.25 108 GLY A CA 1
ATOM 841 C C . GLY A 1 108 ? 2.039 -0.156 20.330 1.00 67.25 108 GLY A C 1
ATOM 842 O O . GLY A 1 108 ? 2.982 -0.665 19.723 1.00 67.25 108 GLY A O 1
ATOM 843 N N . GLU A 1 109 ? 1.233 -0.833 21.147 1.00 67.50 109 GLU A N 1
ATOM 844 C CA . GLU A 1 109 ? 1.313 -2.275 21.464 1.00 67.50 109 GLU A CA 1
ATOM 845 C C . GLU A 1 109 ? 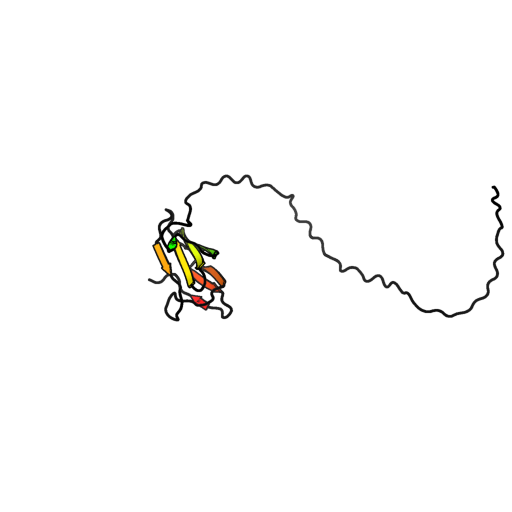-0.056 -2.988 21.366 1.00 67.50 109 GLU A C 1
ATOM 847 O O . GLU A 1 109 ? -0.170 -4.176 21.671 1.00 67.50 109 GLU A O 1
ATOM 852 N N . GLY A 1 110 ? -1.111 -2.272 20.968 1.00 67.75 110 GLY A N 1
ATOM 853 C CA . GLY A 1 110 ? -2.451 -2.806 20.757 1.00 67.75 110 GLY A CA 1
ATOM 854 C C . GLY A 1 110 ? -2.616 -3.536 19.414 1.00 67.75 110 GLY A C 1
ATOM 855 O O . GLY A 1 110 ? -1.718 -3.520 18.568 1.00 67.75 110 GLY A O 1
ATOM 856 N N . PRO A 1 111 ? -3.772 -4.190 19.189 1.00 67.38 111 PRO A N 1
ATOM 857 C CA . PRO A 1 111 ? -4.083 -4.823 17.909 1.00 67.38 111 PRO A CA 1
ATOM 858 C C . PRO A 1 111 ? -3.954 -3.833 16.744 1.00 67.38 111 PRO A C 1
ATOM 860 O O . PRO A 1 111 ? -4.520 -2.746 16.786 1.00 67.38 111 PRO A O 1
ATOM 863 N N . GLY A 1 112 ? -3.193 -4.208 15.713 1.00 69.62 112 GLY A N 1
ATOM 864 C CA . GLY A 1 112 ? -2.960 -3.364 14.538 1.00 69.62 112 GLY A CA 1
ATOM 865 C C . GLY A 1 112 ? -1.921 -2.251 14.723 1.00 69.62 112 GLY A C 1
ATOM 866 O O . GLY A 1 112 ? -1.636 -1.555 13.753 1.00 69.62 112 GLY A O 1
ATOM 867 N N . GLU A 1 113 ? -1.318 -2.087 15.907 1.00 75.44 113 GLU A N 1
ATOM 868 C CA . GLU A 1 113 ? -0.226 -1.134 16.150 1.00 75.44 113 GLU A CA 1
ATOM 869 C C . GLU A 1 113 ? 1.145 -1.791 15.938 1.00 75.44 113 GLU A C 1
ATOM 871 O O . GLU A 1 113 ? 1.365 -2.958 16.269 1.00 75.44 113 GLU A O 1
ATOM 876 N N . PHE A 1 114 ? 2.097 -1.039 15.383 1.00 74.12 114 PHE A N 1
ATOM 877 C CA . PHE A 1 114 ? 3.462 -1.513 15.167 1.00 74.12 114 PHE A CA 1
ATOM 878 C C . PHE A 1 114 ? 4.456 -0.359 15.101 1.00 74.12 114 PHE A C 1
ATOM 880 O O . PHE A 1 114 ? 4.196 0.717 14.561 1.00 74.12 114 PHE A O 1
ATOM 887 N N . LYS A 1 115 ? 5.646 -0.611 15.650 1.00 69.25 115 LYS A N 1
ATOM 888 C CA . LYS A 1 115 ? 6.805 0.275 15.567 1.00 69.25 115 LYS A CA 1
ATOM 889 C C . LYS A 1 115 ? 7.932 -0.506 14.902 1.00 69.25 115 LYS A C 1
ATOM 891 O O . LYS A 1 115 ? 8.499 -1.388 15.541 1.00 69.25 115 LYS A O 1
ATOM 896 N N . ARG A 1 116 ? 8.322 -0.112 13.685 1.00 73.44 116 ARG A N 1
ATOM 897 C CA . ARG A 1 116 ? 9.487 -0.606 12.912 1.00 73.44 116 ARG A CA 1
ATOM 898 C C . ARG A 1 116 ? 9.252 -1.862 12.064 1.00 73.44 116 ARG A C 1
ATOM 900 O O . ARG A 1 116 ? 10.183 -2.641 11.876 1.00 73.44 116 ARG A O 1
ATOM 907 N N . ALA A 1 117 ? 8.051 -2.044 11.526 1.00 74.44 117 ALA A N 1
ATOM 908 C CA . ALA A 1 117 ? 7.846 -2.999 10.439 1.00 74.44 117 ALA A CA 1
ATOM 909 C C . ALA A 1 117 ? 8.672 -2.591 9.204 1.00 74.44 117 ALA A C 1
ATOM 911 O O . ALA A 1 117 ? 8.845 -1.408 8.932 1.00 74.44 117 ALA A O 1
ATOM 912 N N . VAL A 1 118 ? 9.209 -3.558 8.477 1.00 70.44 118 VAL A N 1
ATOM 913 C CA . VAL A 1 118 ? 10.102 -3.378 7.323 1.00 70.44 118 VAL A CA 1
ATOM 914 C C . VAL A 1 118 ? 9.440 -3.895 6.050 1.00 70.44 118 VAL A C 1
ATOM 916 O O . VAL A 1 118 ? 9.632 -3.323 4.985 1.00 70.44 118 VAL A O 1
ATOM 919 N N . ALA A 1 119 ? 8.625 -4.946 6.144 1.00 72.38 119 ALA A N 1
ATOM 920 C CA . ALA A 1 119 ? 7.911 -5.500 4.998 1.00 72.38 119 ALA A CA 1
ATOM 921 C C . ALA A 1 119 ? 6.562 -6.080 5.414 1.00 72.38 119 ALA A C 1
ATOM 923 O O . ALA A 1 119 ? 6.429 -6.547 6.540 1.00 72.38 119 ALA A O 1
ATOM 924 N N . MET A 1 120 ? 5.597 -6.103 4.493 1.00 79.44 120 MET A N 1
ATOM 925 C CA . MET A 1 120 ? 4.299 -6.751 4.675 1.00 79.44 120 MET A CA 1
ATOM 926 C C . MET A 1 120 ? 4.147 -7.942 3.718 1.00 79.44 120 MET A C 1
ATOM 928 O O . MET A 1 120 ? 4.478 -7.839 2.539 1.00 79.44 120 MET A O 1
ATOM 932 N N . ALA A 1 121 ? 3.593 -9.058 4.193 1.00 76.69 121 ALA A N 1
ATOM 933 C CA . ALA A 1 121 ? 3.178 -10.180 3.351 1.00 76.69 121 ALA A CA 1
ATOM 934 C C . ALA A 1 121 ? 1.769 -10.637 3.727 1.00 76.69 121 ALA A C 1
ATOM 936 O O . ALA A 1 121 ? 1.534 -10.968 4.881 1.00 76.69 121 ALA A O 1
ATOM 937 N N . VAL A 1 122 ? 0.844 -10.695 2.768 1.00 76.19 122 VAL A N 1
ATOM 938 C CA . VAL A 1 122 ? -0.532 -11.165 2.994 1.00 76.19 122 VAL A CA 1
ATOM 939 C C . VAL A 1 122 ? -0.611 -12.664 2.709 1.00 76.19 122 VAL A C 1
ATOM 941 O O . VAL A 1 122 ? -0.197 -13.133 1.649 1.00 76.19 122 VAL A O 1
ATOM 944 N N . MET A 1 123 ? -1.113 -13.432 3.670 1.00 73.19 123 MET A N 1
ATOM 945 C CA . MET A 1 123 ? -1.336 -14.868 3.554 1.00 73.19 123 MET A CA 1
ATOM 946 C C . MET A 1 123 ? -2.695 -15.156 2.897 1.00 73.19 123 MET A C 1
ATOM 948 O O . MET A 1 123 ? -3.616 -14.346 3.007 1.00 73.19 123 MET A O 1
ATOM 952 N N . PRO A 1 124 ? -2.877 -16.329 2.257 1.00 68.31 124 PRO A N 1
ATOM 953 C CA . PRO A 1 124 ? -4.142 -16.692 1.608 1.00 68.31 124 PRO A CA 1
ATOM 954 C C . PRO A 1 124 ? -5.365 -16.718 2.535 1.00 68.31 124 PRO A C 1
ATOM 956 O O . PRO A 1 124 ? -6.493 -16.656 2.058 1.00 68.31 124 PRO A O 1
ATOM 959 N N . ASP A 1 125 ? -5.154 -16.833 3.847 1.00 69.50 125 ASP A N 1
ATOM 960 C CA . ASP A 1 125 ? -6.209 -16.774 4.863 1.00 69.50 125 ASP A CA 1
ATOM 961 C C . ASP A 1 125 ? -6.542 -15.340 5.324 1.00 69.50 125 ASP A C 1
ATOM 963 O O . ASP A 1 125 ? -7.368 -15.162 6.215 1.00 69.50 125 ASP A O 1
ATOM 967 N N . GLY A 1 126 ? -5.922 -14.326 4.713 1.00 66.12 126 GLY A N 1
ATOM 968 C CA . GLY A 1 126 ? -6.163 -12.904 4.959 1.00 66.12 126 GLY A CA 1
ATOM 969 C C . GLY A 1 126 ? -5.267 -12.269 6.023 1.00 66.12 126 GLY A C 1
ATOM 970 O O . GLY A 1 126 ? -5.247 -11.045 6.134 1.00 66.12 126 GLY A O 1
ATOM 971 N N . ARG A 1 127 ? -4.499 -13.050 6.792 1.00 65.69 127 ARG A N 1
ATOM 972 C CA . ARG A 1 127 ? -3.559 -12.507 7.790 1.00 65.69 127 ARG A CA 1
ATOM 973 C C . ARG A 1 127 ? -2.356 -11.864 7.098 1.00 65.69 127 ARG A C 1
ATOM 975 O O . ARG A 1 127 ? -1.906 -12.400 6.089 1.00 65.69 127 ARG A O 1
ATOM 982 N N . SER A 1 128 ? -1.762 -10.811 7.666 1.00 64.31 128 SER A N 1
ATOM 983 C CA . SER A 1 128 ? -0.538 -10.219 7.099 1.00 64.31 128 SER A CA 1
ATOM 984 C C . SER A 1 128 ? 0.638 -10.218 8.067 1.00 64.31 128 SER A C 1
ATOM 986 O O . SER A 1 128 ? 0.573 -9.747 9.192 1.00 64.31 128 SER A O 1
ATOM 988 N N . LEU A 1 129 ? 1.769 -10.731 7.615 1.00 61.25 129 LEU A N 1
ATOM 989 C CA . LEU A 1 129 ? 3.023 -10.690 8.348 1.00 61.25 129 LEU A CA 1
ATOM 990 C C . LEU A 1 129 ? 3.667 -9.328 8.150 1.00 61.25 129 LEU A C 1
ATOM 992 O O . LEU A 1 129 ? 3.846 -8.914 7.008 1.00 61.25 129 LEU A O 1
ATOM 996 N N . LEU A 1 130 ? 4.043 -8.673 9.243 1.00 62.97 130 LEU A N 1
ATOM 997 C CA . LEU A 1 130 ? 4.923 -7.518 9.198 1.00 62.97 130 LEU A CA 1
ATOM 998 C C . LEU A 1 130 ? 6.306 -7.981 9.666 1.00 62.97 130 LEU A C 1
ATOM 1000 O O . LEU A 1 130 ? 6.507 -8.278 10.844 1.00 62.97 130 LEU A O 1
ATOM 1004 N N . ASP A 1 131 ? 7.255 -8.102 8.739 1.00 59.78 131 ASP A N 1
ATOM 1005 C CA . ASP A 1 131 ? 8.636 -8.423 9.097 1.00 59.78 131 ASP A CA 1
ATOM 1006 C C . ASP A 1 131 ? 9.233 -7.225 9.829 1.00 59.78 131 ASP A C 1
ATOM 1008 O O . ASP A 1 131 ? 9.222 -6.111 9.319 1.00 59.78 131 ASP A O 1
ATOM 1012 N N . SER A 1 132 ? 9.736 -7.436 11.035 1.00 57.03 132 SER A N 1
ATOM 1013 C CA . SER A 1 132 ? 10.505 -6.448 11.782 1.00 57.03 132 SER A CA 1
ATOM 1014 C C . SER A 1 132 ? 11.751 -7.152 12.310 1.00 57.03 132 SER A C 1
ATOM 1016 O O . SER A 1 132 ? 11.778 -8.379 12.396 1.00 57.03 132 SER A O 1
ATOM 1018 N N . HIS A 1 133 ? 12.782 -6.411 12.735 1.00 51.16 133 HIS A N 1
ATOM 1019 C CA . HIS A 1 133 ? 13.971 -7.008 13.373 1.00 51.16 133 HIS A CA 1
ATOM 1020 C C . HIS A 1 133 ? 13.638 -7.948 14.562 1.00 51.16 133 HIS A C 1
ATOM 1022 O O . HIS A 1 133 ? 14.492 -8.721 14.994 1.00 51.16 133 HIS A O 1
ATOM 1028 N N . LEU A 1 134 ? 12.400 -7.902 15.067 1.00 46.84 134 LEU A N 1
ATOM 1029 C CA . LEU A 1 134 ? 11.746 -8.918 15.885 1.00 46.84 134 LEU A CA 1
ATOM 1030 C C . LEU A 1 134 ? 10.530 -9.446 15.096 1.00 46.84 134 LEU A C 1
ATOM 1032 O O . LEU A 1 134 ? 9.523 -8.751 14.999 1.00 46.84 134 LEU A O 1
ATOM 1036 N N . VAL A 1 135 ? 10.609 -10.629 14.482 1.00 46.28 135 VAL A N 1
ATOM 1037 C CA . VAL A 1 135 ? 9.515 -11.195 13.662 1.00 46.28 135 VAL A CA 1
ATOM 1038 C C . VAL A 1 135 ? 8.172 -11.104 14.407 1.00 46.28 135 VAL A C 1
ATOM 1040 O O . VAL A 1 135 ? 8.021 -11.700 15.474 1.00 46.28 135 VAL A O 1
ATOM 1043 N N . GLY A 1 136 ? 7.208 -10.360 13.855 1.00 54.78 136 GLY A N 1
ATOM 1044 C CA . GLY A 1 136 ? 5.876 -10.165 14.427 1.00 54.78 136 GLY A CA 1
ATOM 1045 C C . GLY A 1 136 ? 4.788 -10.604 13.449 1.00 54.78 136 GLY A C 1
ATOM 1046 O O . GLY A 1 136 ? 4.755 -10.171 12.301 1.00 54.78 136 GLY A O 1
ATOM 1047 N N . VAL A 1 137 ? 3.882 -11.480 13.886 1.00 57.28 137 VAL A N 1
ATOM 1048 C CA . VAL A 1 137 ? 2.661 -11.793 13.128 1.00 57.28 137 VAL A CA 1
ATOM 1049 C C . VAL A 1 137 ? 1.580 -10.836 13.609 1.00 57.28 137 VAL A C 1
ATOM 1051 O O . VAL A 1 137 ? 1.233 -10.872 14.788 1.00 57.28 137 VAL A O 1
ATOM 1054 N N . ILE A 1 138 ? 1.058 -9.988 12.727 1.00 58.62 138 ILE A N 1
ATOM 1055 C CA . ILE A 1 138 ? -0.047 -9.083 13.054 1.00 58.62 138 ILE A CA 1
ATOM 1056 C C . ILE A 1 138 ? -1.282 -9.590 12.316 1.00 58.62 138 ILE A C 1
ATOM 1058 O O . ILE A 1 138 ? -1.246 -9.869 11.124 1.00 58.62 138 ILE A O 1
ATOM 1062 N N . ASP A 1 139 ? -2.385 -9.790 13.028 1.00 58.50 139 ASP A N 1
ATOM 1063 C CA . ASP A 1 139 ? -3.636 -10.113 12.354 1.00 58.50 139 ASP A CA 1
ATOM 1064 C C . ASP A 1 139 ? -4.244 -8.824 11.799 1.00 58.50 139 ASP A C 1
ATOM 1066 O O . ASP A 1 139 ? -4.565 -7.898 12.540 1.00 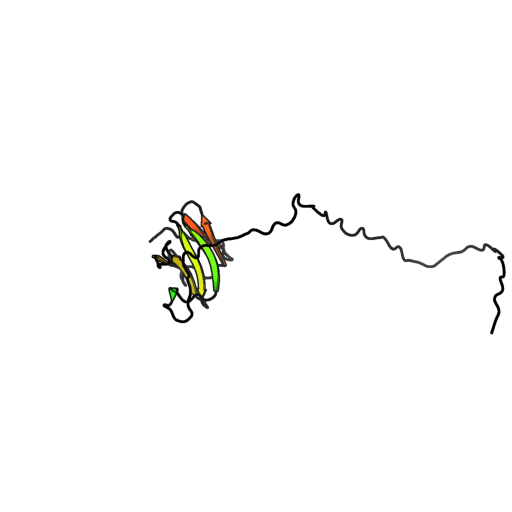58.50 139 ASP A O 1
ATOM 1070 N N . VAL A 1 140 ? -4.353 -8.768 10.478 1.00 55.78 140 VAL A N 1
ATOM 1071 C CA . VAL A 1 140 ? -4.798 -7.601 9.706 1.00 55.78 140 VAL A CA 1
ATOM 1072 C C . VAL A 1 140 ? -6.283 -7.744 9.344 1.00 55.78 140 VAL A C 1
ATOM 1074 O O . VAL A 1 140 ? -6.852 -6.845 8.730 1.00 55.78 140 VAL A O 1
ATOM 1077 N N . THR A 1 141 ? -6.924 -8.862 9.716 1.00 53.62 141 THR A N 1
ATOM 1078 C CA . THR A 1 141 ? -8.328 -9.175 9.385 1.00 53.62 141 THR A CA 1
ATOM 1079 C C . THR A 1 141 ? -9.346 -8.705 10.427 1.00 53.62 141 THR A C 1
ATOM 1081 O O . THR A 1 141 ? -10.549 -8.799 10.179 1.00 53.62 141 THR A O 1
ATOM 1084 N N . GLY A 1 142 ? -8.896 -8.195 11.576 1.00 45.88 142 GLY A N 1
ATOM 1085 C CA . GLY A 1 142 ? -9.783 -7.717 12.639 1.00 45.88 142 GLY A CA 1
ATOM 1086 C C . GLY A 1 142 ? -10.316 -6.292 12.410 1.00 45.88 142 GLY A C 1
ATOM 1087 O O . GLY A 1 142 ? -9.637 -5.499 11.752 1.00 45.88 142 GLY A O 1
ATOM 1088 N N . PRO A 1 143 ? -11.515 -5.964 12.938 1.00 41.69 143 PRO A N 1
ATOM 1089 C CA . PRO A 1 143 ? -11.943 -4.580 13.138 1.00 41.69 143 PRO A CA 1
ATOM 1090 C C . PRO A 1 143 ? -11.090 -3.854 14.187 1.00 41.69 143 PRO A C 1
ATOM 1092 O O . PRO A 1 143 ? -10.552 -4.533 15.094 1.00 41.69 143 PRO A O 1
#